Protein AF-A0A858X5A2-F1 (afdb_monomer_lite)

Secondary structure (DSSP, 8-state):
-HHHHHHHHHHHHHHHHHHHHHHTT---SPPPPP--------TT--S-----------SS--TTTT--

pLDDT: mean 71.66, std 12.32, range [46.72, 89.44]

Radius of gyration: 24.77 Å; chains: 1; bounding box: 41×32×66 Å

Sequence (68 aa):
MLRTSLRSALLLAACGAALALGGCGVKGPLEPPPEVTAAQTHPGDKTAKPKDTGPVKPDRPFILDGLL

Foldseek 3Di:
DVVVVVVVVVVVVVVVVVCVVVVVPPDPDDDPPDDDPPPPPDPPPPPDDPPCPDDDDDPDDDPCPPVD

Structure (mmCIF, N/CA/C/O backbone):
data_AF-A0A858X5A2-F1
#
_entry.id   AF-A0A858X5A2-F1
#
loop_
_atom_site.group_PDB
_atom_site.id
_atom_site.type_symbol
_atom_site.label_atom_id
_atom_site.label_alt_id
_atom_site.label_comp_id
_atom_site.label_asym_id
_atom_site.label_entity_id
_atom_site.label_seq_id
_atom_site.pdbx_PDB_ins_code
_atom_site.Cartn_x
_atom_site.Cartn_y
_atom_site.Cartn_z
_atom_site.occupancy
_atom_site.B_iso_or_equiv
_atom_site.auth_seq_id
_atom_site.auth_comp_id
_atom_site.auth_asym_id
_atom_site.auth_atom_id
_atom_site.pdbx_PDB_model_num
ATOM 1 N N . MET A 1 1 ? -20.020 4.553 27.711 1.00 56.88 1 MET A N 1
ATOM 2 C CA . MET A 1 1 ? -19.547 5.632 26.811 1.00 56.88 1 MET A CA 1
ATOM 3 C C . MET A 1 1 ? -18.021 5.720 26.725 1.00 56.88 1 MET A C 1
ATOM 5 O O . MET A 1 1 ? -17.508 5.691 25.616 1.00 56.88 1 MET A O 1
ATOM 9 N N . LEU A 1 2 ? -17.282 5.704 27.845 1.00 61.94 2 LEU A N 1
ATOM 10 C CA . LEU A 1 2 ? -15.807 5.805 27.859 1.00 61.94 2 LEU A CA 1
ATOM 11 C C . LEU A 1 2 ? -15.071 4.749 26.996 1.00 61.94 2 LEU A C 1
ATOM 13 O O . LEU A 1 2 ? -14.106 5.063 26.310 1.00 61.94 2 LEU A O 1
ATOM 17 N N . ARG A 1 3 ? -15.574 3.505 26.960 1.00 67.81 3 ARG A N 1
ATOM 18 C CA . ARG A 1 3 ? -14.999 2.402 26.161 1.00 67.81 3 ARG A CA 1
ATOM 19 C C . ARG A 1 3 ? -15.157 2.578 24.645 1.00 67.81 3 ARG A C 1
ATOM 21 O O . ARG A 1 3 ? -14.338 2.064 23.896 1.00 67.81 3 ARG A O 1
ATOM 28 N N . THR A 1 4 ? -16.190 3.291 24.196 1.00 71.62 4 THR A N 1
ATOM 29 C CA . THR A 1 4 ? -16.411 3.580 22.770 1.00 71.62 4 THR A CA 1
ATOM 30 C C . THR A 1 4 ? -15.475 4.691 22.308 1.00 71.62 4 THR A C 1
ATOM 32 O O . THR A 1 4 ? -14.806 4.517 21.299 1.00 71.62 4 THR A O 1
ATOM 35 N N . SER A 1 5 ? -15.321 5.762 23.098 1.00 71.50 5 SER A N 1
ATOM 36 C CA . SER A 1 5 ? -14.342 6.829 22.824 1.00 71.50 5 SER A CA 1
ATOM 37 C C . SER A 1 5 ? -12.908 6.317 22.736 1.00 71.50 5 SER A C 1
ATOM 39 O O . SER A 1 5 ? -12.168 6.734 21.850 1.00 71.50 5 SER A O 1
ATOM 41 N N . LEU A 1 6 ? -12.520 5.388 23.617 1.00 81.88 6 LEU A N 1
ATOM 42 C CA . LEU A 1 6 ? -11.166 4.830 23.613 1.00 81.88 6 LEU A CA 1
ATOM 43 C C . LEU A 1 6 ? -10.882 3.998 22.351 1.00 81.88 6 LEU A C 1
ATOM 45 O O . LEU A 1 6 ? -9.786 4.056 21.803 1.00 81.88 6 LEU A O 1
ATOM 49 N N . ARG A 1 7 ? -11.883 3.257 21.858 1.00 84.00 7 ARG A N 1
ATOM 50 C CA . ARG A 1 7 ? -11.782 2.478 20.612 1.00 84.00 7 ARG A CA 1
ATOM 51 C C . ARG A 1 7 ? -11.682 3.381 19.388 1.00 84.00 7 ARG A C 1
ATOM 53 O O . ARG A 1 7 ? -10.858 3.117 18.519 1.00 84.00 7 ARG A O 1
ATOM 60 N N . SER A 1 8 ? -12.471 4.453 19.341 1.00 83.50 8 SER A N 1
ATOM 61 C CA . SER A 1 8 ? -12.421 5.431 18.251 1.00 83.50 8 SER A CA 1
ATOM 62 C C . SER A 1 8 ? -11.069 6.143 18.190 1.00 83.50 8 SER A C 1
ATOM 64 O O . SER A 1 8 ? -10.499 6.275 17.112 1.00 83.50 8 SER A O 1
ATOM 66 N N . ALA A 1 9 ? -10.523 6.542 19.344 1.00 86.44 9 ALA A N 1
ATOM 67 C CA . ALA A 1 9 ? -9.202 7.162 19.426 1.00 86.44 9 ALA A CA 1
ATOM 68 C C . ALA A 1 9 ? -8.086 6.208 18.965 1.00 86.44 9 ALA A C 1
ATOM 70 O O . ALA A 1 9 ? -7.202 6.613 18.213 1.00 86.44 9 ALA A O 1
ATOM 71 N N . LEU A 1 10 ? -8.160 4.931 19.356 1.00 88.81 10 LEU A N 1
ATOM 72 C CA . LEU A 1 10 ? -7.191 3.913 18.946 1.00 88.81 10 LEU A CA 1
ATOM 73 C C . LEU A 1 10 ? -7.238 3.635 17.433 1.00 88.81 10 LEU A C 1
ATOM 75 O O . LEU A 1 10 ? -6.191 3.523 16.800 1.00 88.81 10 LEU A O 1
ATOM 79 N N . LEU A 1 11 ? -8.436 3.573 16.845 1.00 89.00 11 LEU A N 1
ATOM 80 C CA . LEU A 1 11 ? -8.630 3.418 15.398 1.00 89.00 11 LEU A CA 1
ATOM 81 C C . LEU A 1 11 ? -8.052 4.599 14.609 1.00 89.00 11 LEU A C 1
ATOM 83 O O . LEU A 1 11 ? -7.385 4.393 13.594 1.00 89.00 11 LEU A O 1
ATOM 87 N N . LEU A 1 12 ? -8.270 5.825 15.090 1.00 87.75 12 LEU A N 1
ATOM 88 C CA . LEU A 1 12 ? -7.769 7.033 14.436 1.00 87.75 12 LEU A CA 1
ATOM 89 C C . LEU A 1 12 ? -6.237 7.115 14.504 1.00 87.75 12 LEU A C 1
ATOM 91 O O . LEU A 1 12 ? -5.590 7.426 13.505 1.00 87.75 12 LEU A O 1
ATOM 95 N N . ALA A 1 13 ? -5.658 6.766 15.657 1.00 89.44 13 ALA A N 1
ATOM 96 C CA . ALA A 1 13 ? -4.210 6.708 15.843 1.00 89.44 13 ALA A CA 1
ATOM 97 C C . ALA A 1 13 ? -3.557 5.634 14.955 1.00 89.44 13 ALA A C 1
ATOM 99 O O . ALA A 1 13 ? -2.528 5.892 14.331 1.00 89.44 13 ALA A O 1
ATOM 100 N N . ALA A 1 14 ? -4.176 4.454 14.844 1.00 87.19 14 ALA A N 1
ATOM 101 C CA . ALA A 1 14 ? -3.679 3.366 14.005 1.00 87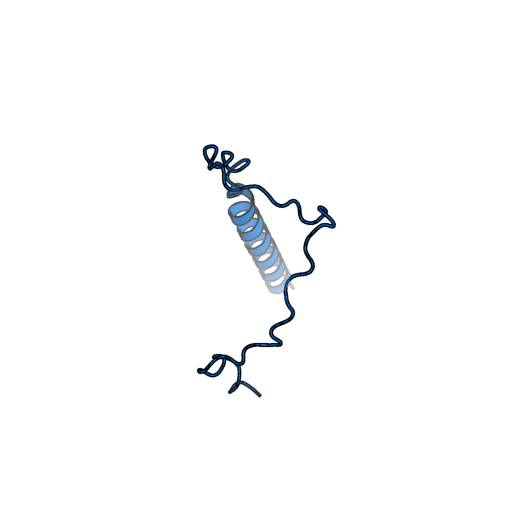.19 14 ALA A CA 1
ATOM 102 C C . ALA A 1 14 ? -3.710 3.720 12.507 1.00 87.19 14 ALA A C 1
ATOM 104 O O . ALA A 1 14 ? -2.724 3.493 11.805 1.00 87.19 14 ALA A O 1
ATOM 105 N N . CYS A 1 15 ? -4.800 4.329 12.022 1.00 83.38 15 CYS A N 1
ATOM 106 C CA . CYS A 1 15 ? -4.872 4.817 10.641 1.00 83.38 15 CYS A CA 1
ATOM 107 C C . CYS A 1 15 ? -3.822 5.901 10.373 1.00 83.38 15 CYS A C 1
ATOM 109 O O . CYS A 1 15 ? -3.074 5.798 9.402 1.00 83.38 15 CYS A O 1
ATOM 111 N N . GLY A 1 16 ? -3.717 6.904 11.250 1.00 83.75 16 GLY A N 1
ATOM 112 C CA . GLY A 1 16 ? -2.740 7.985 11.097 1.00 83.75 16 GLY A CA 1
ATOM 113 C C . GLY A 1 16 ? -1.297 7.478 11.030 1.00 83.75 16 GLY A C 1
ATOM 114 O O . GLY A 1 16 ? -0.533 7.913 10.169 1.00 83.75 16 GLY A O 1
ATOM 115 N N . ALA A 1 17 ? -0.941 6.504 11.872 1.00 80.25 17 ALA A N 1
ATOM 116 C CA . ALA A 1 17 ? 0.383 5.889 11.856 1.00 80.25 17 ALA A CA 1
ATOM 117 C C . ALA A 1 17 ? 0.665 5.130 10.547 1.00 80.25 17 ALA A C 1
ATOM 119 O O . ALA A 1 17 ? 1.737 5.291 9.970 1.00 80.25 17 ALA A O 1
ATOM 120 N N . ALA A 1 18 ? -0.291 4.350 10.033 1.00 75.19 18 ALA A N 1
ATOM 121 C CA . ALA A 1 18 ? -0.114 3.605 8.783 1.00 75.19 18 ALA A CA 1
ATOM 122 C C . ALA A 1 18 ? 0.101 4.529 7.568 1.00 75.19 18 ALA A C 1
ATOM 124 O O . ALA A 1 18 ? 0.971 4.270 6.735 1.00 75.19 18 ALA A O 1
ATOM 125 N N . LEU A 1 19 ? -0.645 5.635 7.496 1.00 74.75 19 LEU A N 1
ATOM 126 C CA . LEU A 1 19 ? -0.500 6.652 6.450 1.00 74.75 19 LEU A CA 1
ATOM 127 C C . LEU A 1 19 ? 0.839 7.401 6.551 1.00 74.75 19 LEU A C 1
ATOM 129 O O . LEU A 1 19 ? 1.479 7.648 5.530 1.00 74.75 19 LEU A O 1
ATOM 133 N N . ALA A 1 20 ? 1.297 7.713 7.767 1.00 74.50 20 ALA A N 1
ATOM 134 C CA . ALA A 1 20 ? 2.588 8.364 7.986 1.00 74.50 20 ALA A CA 1
ATOM 135 C C . ALA A 1 20 ? 3.775 7.453 7.620 1.00 74.50 20 ALA A C 1
ATOM 137 O O . ALA A 1 20 ? 4.713 7.905 6.965 1.00 74.50 20 ALA A O 1
ATOM 138 N N . LEU A 1 21 ? 3.726 6.163 7.976 1.00 66.94 21 LEU A N 1
ATOM 139 C CA . LEU A 1 21 ? 4.772 5.205 7.594 1.00 66.94 21 LEU A CA 1
ATOM 140 C C . LEU A 1 21 ? 4.762 4.895 6.088 1.00 66.94 21 LEU A C 1
ATOM 142 O O . LEU A 1 21 ? 5.830 4.726 5.504 1.00 66.94 21 LEU A O 1
ATOM 146 N N . GLY A 1 22 ? 3.590 4.856 5.445 1.00 63.22 22 GLY A N 1
ATOM 147 C CA . GLY A 1 22 ? 3.482 4.684 3.991 1.00 63.22 22 GLY A CA 1
ATOM 148 C C . GLY A 1 22 ? 3.926 5.915 3.187 1.00 63.22 22 GLY A C 1
ATOM 149 O O . GLY A 1 22 ? 4.413 5.775 2.067 1.00 63.22 22 GLY A O 1
ATOM 150 N N . GLY A 1 23 ? 3.795 7.117 3.759 1.00 62.47 23 GLY A N 1
ATOM 151 C CA . GLY A 1 23 ? 4.151 8.384 3.112 1.00 62.47 23 GLY A CA 1
ATOM 152 C C . GLY A 1 23 ? 5.647 8.717 3.120 1.00 62.47 23 GLY A C 1
ATOM 153 O O . GLY A 1 23 ? 6.125 9.387 2.209 1.00 62.47 23 GLY A O 1
ATOM 154 N N . CYS A 1 24 ? 6.419 8.210 4.086 1.00 66.62 24 CYS A N 1
ATOM 155 C CA . CYS A 1 24 ? 7.870 8.448 4.163 1.00 66.62 24 CYS A CA 1
ATOM 156 C C . CYS A 1 24 ? 8.706 7.591 3.185 1.00 66.62 24 CYS A C 1
ATOM 158 O O . CYS A 1 24 ? 9.934 7.616 3.245 1.00 66.62 24 CYS A O 1
ATOM 160 N N . GLY A 1 25 ? 8.062 6.820 2.299 1.00 57.31 25 GLY A N 1
ATOM 161 C CA . GLY A 1 25 ? 8.707 5.859 1.397 1.00 57.31 25 GLY A CA 1
ATOM 162 C C . GLY A 1 25 ? 8.787 6.261 -0.079 1.00 57.31 25 GLY A C 1
ATOM 163 O O . GLY A 1 25 ? 9.279 5.462 -0.877 1.00 57.31 25 GLY A O 1
ATOM 164 N N . VAL A 1 26 ? 8.327 7.458 -0.478 1.00 62.88 26 VAL A N 1
ATOM 165 C CA . VAL A 1 26 ? 8.580 7.959 -1.842 1.00 62.88 26 VAL A CA 1
ATOM 166 C C . VAL A 1 26 ? 10.077 8.209 -1.976 1.00 62.88 26 VAL A C 1
ATOM 168 O O . VAL A 1 26 ? 10.618 9.231 -1.555 1.00 62.88 26 VAL A O 1
ATOM 171 N N . LYS A 1 27 ? 10.764 7.222 -2.554 1.00 64.25 27 LYS A N 1
ATOM 172 C CA . LYS A 1 27 ? 12.094 7.407 -3.120 1.00 64.25 27 LYS A CA 1
ATOM 173 C C . LYS A 1 27 ? 11.974 8.585 -4.088 1.00 64.25 27 LYS A C 1
ATOM 175 O O . LYS A 1 27 ? 11.057 8.596 -4.908 1.00 64.25 27 LYS A O 1
ATOM 180 N N . GLY A 1 28 ? 12.845 9.583 -3.924 1.00 72.06 28 GLY A N 1
ATOM 181 C CA . GLY A 1 28 ? 12.900 10.768 -4.782 1.00 72.06 28 GLY A CA 1
ATOM 182 C C . GLY A 1 28 ? 12.934 10.409 -6.274 1.00 72.06 28 GLY A C 1
ATOM 183 O O . GLY A 1 28 ? 13.077 9.230 -6.608 1.00 72.06 28 GLY A O 1
ATOM 184 N N . PRO A 1 29 ? 12.774 11.405 -7.166 1.00 73.56 29 PRO A N 1
ATOM 185 C CA . PRO A 1 29 ? 12.630 11.179 -8.601 1.00 73.56 29 PRO A CA 1
ATOM 186 C C . PRO A 1 29 ? 13.625 10.128 -9.087 1.00 73.56 29 PRO A C 1
ATOM 188 O O . PRO A 1 29 ? 14.816 10.206 -8.784 1.00 73.56 29 PRO A O 1
ATOM 191 N N . LEU A 1 30 ? 13.090 9.106 -9.761 1.00 70.06 30 LEU A N 1
ATOM 192 C CA . LEU A 1 30 ? 13.885 8.009 -10.295 1.00 70.06 30 LEU A CA 1
ATOM 193 C C . LEU A 1 30 ? 15.012 8.606 -11.139 1.00 70.06 30 LEU A C 1
ATOM 195 O O . LEU A 1 30 ? 14.755 9.500 -11.949 1.00 70.06 30 LEU A O 1
ATOM 199 N N . GLU A 1 31 ? 16.243 8.134 -10.922 1.00 74.31 31 GLU A N 1
ATOM 200 C CA . GLU A 1 31 ? 17.363 8.507 -11.781 1.00 74.31 31 GLU A CA 1
ATOM 201 C C . GLU A 1 31 ? 16.944 8.215 -13.228 1.00 74.31 31 GLU A C 1
ATOM 203 O O . GLU A 1 31 ? 16.417 7.124 -13.493 1.00 74.31 31 GLU A O 1
ATOM 208 N N . PRO A 1 32 ? 17.071 9.193 -14.142 1.00 72.81 32 PRO A N 1
ATOM 209 C CA . PRO A 1 32 ? 16.718 8.962 -15.527 1.00 72.81 32 PRO A CA 1
ATOM 210 C C . PRO A 1 32 ? 17.526 7.760 -16.025 1.00 72.81 32 PRO A C 1
ATOM 212 O O . PRO A 1 32 ? 18.716 7.659 -15.714 1.00 72.81 32 PRO A O 1
ATOM 215 N N . PRO A 1 33 ? 16.892 6.817 -16.744 1.00 71.38 33 PRO A N 1
ATOM 216 C CA . PRO A 1 33 ? 17.602 5.659 -17.259 1.00 71.38 33 PRO A CA 1
ATOM 217 C C . PRO A 1 33 ? 18.825 6.141 -18.054 1.00 71.38 33 PRO A C 1
ATOM 219 O O . PRO A 1 33 ? 18.695 7.119 -18.798 1.00 71.38 33 PRO A O 1
ATOM 222 N N . PRO A 1 34 ? 19.999 5.490 -17.903 1.00 72.50 34 PRO A N 1
ATOM 223 C CA . PRO A 1 34 ? 21.166 5.809 -18.719 1.00 72.50 34 PRO A CA 1
ATOM 224 C C . PRO A 1 34 ? 20.730 5.772 -20.177 1.00 72.50 34 PRO A C 1
ATOM 226 O O . PRO A 1 34 ? 19.975 4.864 -20.528 1.00 72.50 34 PRO A O 1
ATOM 229 N N . GLU A 1 35 ? 21.141 6.767 -20.971 1.00 62.69 35 GLU A N 1
ATOM 230 C CA . GLU A 1 35 ? 20.693 6.988 -22.349 1.00 62.69 35 GLU A CA 1
ATOM 231 C C . GLU A 1 35 ? 20.880 5.733 -23.210 1.00 62.69 35 GLU A C 1
ATOM 233 O O . GLU A 1 35 ? 21.842 5.565 -23.956 1.00 62.69 35 GLU A O 1
ATOM 238 N N . VAL A 1 36 ? 19.921 4.821 -23.123 1.00 57.06 36 VAL A N 1
ATOM 239 C CA . VAL A 1 36 ? 19.662 3.855 -24.161 1.00 57.06 36 VAL A CA 1
ATOM 240 C C . VAL A 1 36 ? 19.117 4.689 -25.294 1.00 57.06 36 VAL A C 1
ATOM 242 O O . VAL A 1 36 ? 18.061 5.310 -25.178 1.00 57.06 36 VAL A O 1
ATOM 245 N N . THR A 1 37 ? 19.843 4.681 -26.405 1.00 55.59 37 THR A N 1
ATOM 246 C CA . THR A 1 37 ? 19.366 5.075 -27.729 1.00 55.59 37 THR A CA 1
ATOM 247 C C . THR A 1 37 ? 18.237 4.130 -28.169 1.00 55.59 37 THR A C 1
ATOM 2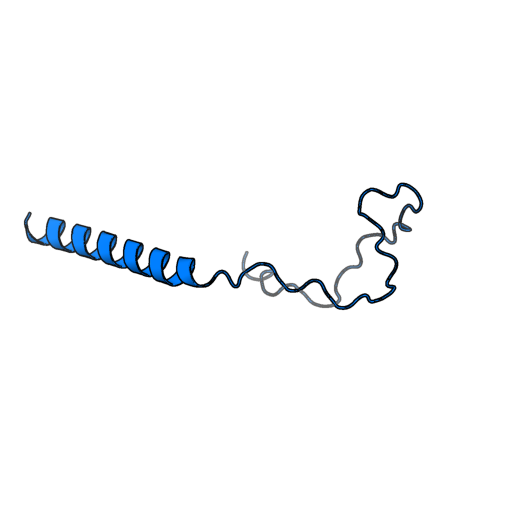49 O O . THR A 1 37 ? 18.287 3.487 -29.209 1.00 55.59 37 THR A O 1
ATOM 252 N N . ALA A 1 38 ? 17.213 3.972 -27.343 1.00 52.69 38 ALA A N 1
ATOM 253 C CA . ALA A 1 38 ? 15.945 3.398 -27.705 1.00 52.69 38 ALA A CA 1
ATOM 254 C C . ALA A 1 38 ? 15.096 4.604 -28.056 1.00 52.69 38 ALA A C 1
ATOM 256 O O . ALA A 1 38 ? 14.615 5.297 -27.163 1.00 52.69 38 ALA A O 1
ATOM 257 N N . ALA A 1 39 ? 15.021 4.882 -29.359 1.00 48.88 39 ALA A N 1
ATOM 258 C CA . ALA A 1 39 ? 14.124 5.843 -29.976 1.00 48.88 39 ALA A CA 1
ATOM 259 C C . ALA A 1 39 ? 12.836 5.973 -29.151 1.00 48.88 39 ALA A C 1
ATOM 261 O O . ALA A 1 39 ? 11.947 5.120 -29.219 1.00 48.88 39 ALA A O 1
ATOM 262 N N . GLN A 1 40 ? 12.782 7.009 -28.311 1.00 47.38 40 GLN A N 1
ATOM 263 C CA . GLN A 1 40 ? 11.611 7.321 -27.520 1.00 47.38 40 GLN A CA 1
ATOM 264 C C . GLN A 1 40 ? 10.586 7.831 -28.516 1.00 47.38 40 GLN A C 1
ATOM 266 O O . GLN A 1 40 ? 10.553 9.005 -28.863 1.00 47.38 40 GLN A O 1
ATOM 271 N N . THR A 1 41 ? 9.783 6.905 -29.026 1.00 49.69 41 THR A N 1
ATOM 272 C CA . THR A 1 41 ? 8.513 7.256 -29.636 1.00 49.69 41 THR A CA 1
ATOM 273 C C . THR A 1 41 ? 7.708 7.880 -28.507 1.00 49.69 41 THR A C 1
ATOM 275 O O . THR A 1 41 ? 7.236 7.180 -27.606 1.00 49.69 41 THR A O 1
ATOM 278 N N . HIS A 1 42 ? 7.625 9.208 -28.498 1.00 51.94 42 HIS A N 1
ATOM 279 C CA . HIS A 1 42 ? 6.679 9.900 -27.645 1.00 51.94 42 HIS A CA 1
ATOM 280 C C . HIS A 1 42 ? 5.277 9.371 -27.989 1.00 51.94 42 HIS A C 1
ATOM 282 O O . HIS A 1 42 ? 4.975 9.190 -29.171 1.00 51.94 42 HIS A O 1
ATOM 288 N N . PRO A 1 43 ? 4.359 9.210 -27.018 1.00 50.53 43 PRO A N 1
ATOM 289 C CA . PRO A 1 43 ? 2.957 8.877 -27.301 1.00 50.53 43 PRO A CA 1
ATOM 290 C C . PRO A 1 43 ? 2.204 9.919 -28.164 1.00 50.53 43 PRO A C 1
ATOM 292 O O . PRO A 1 43 ? 0.992 9.811 -28.329 1.00 50.53 43 PRO A O 1
ATOM 295 N N . GLY A 1 44 ? 2.891 10.938 -28.699 1.00 55.31 44 GLY A N 1
ATOM 296 C CA . GLY A 1 44 ? 2.357 11.977 -29.579 1.00 55.31 44 GLY A CA 1
ATOM 297 C C . GLY A 1 44 ? 2.914 11.984 -31.009 1.00 55.31 44 GLY A C 1
ATOM 298 O O . GLY A 1 44 ? 2.439 12.791 -31.810 1.00 55.31 44 GLY A O 1
ATOM 299 N N . ASP A 1 45 ? 3.864 11.112 -31.366 1.00 46.72 45 ASP A N 1
ATOM 300 C CA . ASP A 1 45 ? 4.422 11.084 -32.723 1.00 46.72 45 ASP A CA 1
ATOM 301 C C . ASP A 1 45 ? 3.479 10.344 -33.681 1.00 46.72 45 ASP A C 1
ATOM 303 O O . ASP A 1 45 ? 3.375 9.118 -33.714 1.00 46.72 45 ASP A O 1
ATOM 307 N N . LYS A 1 46 ? 2.742 11.132 -34.467 1.00 57.19 46 LYS A N 1
ATOM 308 C CA . LYS A 1 46 ? 1.668 10.719 -35.386 1.00 57.19 46 LYS A CA 1
ATOM 309 C C . LYS A 1 46 ? 2.146 9.972 -36.642 1.00 57.19 46 LYS A C 1
ATOM 311 O O . LYS A 1 46 ? 1.567 10.163 -37.711 1.00 57.19 46 LYS A O 1
ATOM 316 N N . THR A 1 47 ? 3.151 9.106 -36.549 1.00 57.94 47 THR A N 1
ATOM 317 C CA . THR A 1 47 ? 3.729 8.483 -37.754 1.00 57.94 47 THR A CA 1
ATOM 318 C C . THR A 1 47 ? 4.047 7.002 -37.597 1.00 57.94 47 THR A C 1
ATOM 320 O O . THR A 1 47 ? 5.047 6.518 -38.101 1.00 57.94 47 THR A O 1
ATOM 323 N N . ALA A 1 48 ? 3.169 6.246 -36.946 1.00 62.50 48 ALA A N 1
ATOM 324 C CA . ALA A 1 48 ? 2.924 4.849 -37.299 1.00 62.50 48 ALA A CA 1
ATOM 325 C C . ALA A 1 48 ? 1.641 4.408 -36.602 1.00 62.50 48 ALA A C 1
ATOM 327 O O . ALA A 1 48 ? 1.615 4.282 -35.382 1.00 62.50 48 ALA A O 1
ATOM 328 N N . LYS A 1 49 ? 0.564 4.155 -37.356 1.00 66.06 49 LYS A N 1
ATOM 329 C CA . LYS A 1 49 ? -0.520 3.335 -36.805 1.00 66.06 49 LYS A CA 1
ATOM 330 C C . LYS A 1 49 ? 0.066 1.940 -36.563 1.00 66.06 49 LYS A C 1
ATOM 332 O O . LYS A 1 49 ? 0.522 1.334 -37.538 1.00 66.06 49 LYS A O 1
ATOM 337 N N . PRO A 1 50 ? 0.072 1.421 -35.321 1.00 66.50 50 PRO A N 1
ATOM 338 C CA . PRO A 1 50 ? 0.393 0.021 -35.091 1.00 66.50 50 PRO A CA 1
ATOM 339 C C . PRO A 1 50 ? -0.550 -0.824 -35.947 1.00 66.50 50 PRO A C 1
ATOM 341 O O . PRO A 1 50 ? -1.743 -0.521 -36.029 1.00 66.50 50 PRO A O 1
ATOM 344 N N . LYS A 1 51 ? -0.026 -1.846 -36.633 1.00 69.81 51 LYS A N 1
ATOM 345 C CA . LYS A 1 51 ? -0.886 -2.819 -37.312 1.00 69.81 51 LYS A CA 1
ATOM 346 C C . LYS A 1 51 ? -1.765 -3.457 -36.244 1.00 69.81 51 LYS A C 1
ATOM 348 O O . LYS A 1 51 ? -1.254 -4.125 -35.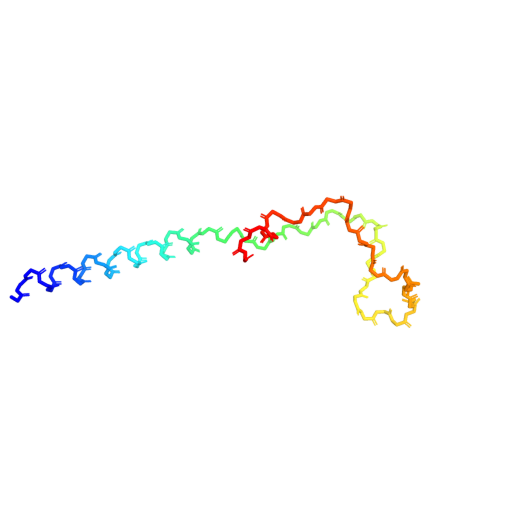348 1.00 69.81 51 LYS A O 1
ATOM 353 N N . ASP A 1 52 ? -3.064 -3.206 -36.340 1.00 69.25 52 ASP A N 1
ATOM 354 C CA . ASP A 1 52 ? -4.057 -3.842 -35.492 1.00 69.25 52 ASP A CA 1
ATOM 355 C C . ASP A 1 52 ? -4.043 -5.340 -35.806 1.00 69.25 52 ASP A C 1
ATOM 357 O O . ASP A 1 52 ? -4.438 -5.772 -36.889 1.00 69.25 52 ASP A O 1
ATOM 361 N N . THR A 1 53 ? -3.469 -6.119 -34.894 1.00 75.69 53 THR A N 1
ATOM 362 C CA . THR A 1 53 ? -3.421 -7.585 -34.977 1.00 75.69 53 THR A CA 1
ATOM 363 C C . THR A 1 53 ? -4.597 -8.222 -34.238 1.00 75.69 53 THR A C 1
ATOM 365 O O . THR A 1 53 ? -4.663 -9.445 -34.126 1.00 75.69 53 THR A O 1
ATOM 368 N N . GLY A 1 54 ? -5.556 -7.405 -33.788 1.00 80.06 54 GLY A N 1
ATOM 369 C CA . GLY A 1 54 ? -6.661 -7.826 -32.947 1.00 80.06 54 GLY A CA 1
ATOM 370 C C . GLY A 1 54 ? -6.207 -8.229 -31.537 1.00 80.06 54 GLY A C 1
ATOM 371 O O . GLY A 1 54 ? -5.013 -8.368 -31.258 1.00 80.06 54 GLY A O 1
ATOM 372 N N . PRO A 1 55 ? -7.154 -8.424 -30.606 1.00 78.56 55 PRO A N 1
ATOM 373 C CA . PRO A 1 55 ? -6.842 -8.963 -29.290 1.00 78.56 55 PRO A CA 1
ATOM 374 C C . PRO A 1 55 ? -6.287 -10.389 -29.410 1.00 78.56 55 PRO A C 1
ATOM 376 O O . PRO A 1 55 ? -6.995 -11.309 -29.821 1.00 78.56 55 PRO A O 1
ATOM 379 N N . VAL A 1 56 ? -5.028 -10.589 -29.020 1.00 78.38 56 VAL A N 1
ATOM 380 C CA . VAL A 1 56 ? -4.459 -11.933 -28.864 1.00 78.38 56 VAL A CA 1
ATOM 381 C C . VAL A 1 56 ? -5.046 -12.538 -27.595 1.00 78.38 56 VAL A C 1
ATOM 383 O O . VAL A 1 56 ? -4.803 -12.044 -26.492 1.00 78.38 56 VAL A O 1
ATOM 386 N N . LYS A 1 57 ? -5.851 -13.595 -27.746 1.00 80.69 57 LYS A N 1
ATOM 387 C CA . LYS A 1 57 ? -6.407 -14.315 -26.600 1.00 80.69 57 LYS A CA 1
ATOM 388 C C . LYS A 1 57 ? -5.271 -15.056 -25.879 1.00 80.69 57 LYS A C 1
ATOM 390 O O . LYS A 1 57 ? -4.567 -15.821 -26.531 1.00 80.69 57 LYS A O 1
ATOM 395 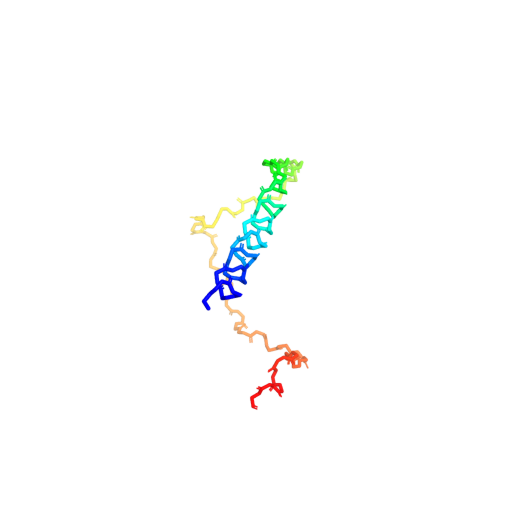N N . PRO A 1 58 ? -5.087 -14.858 -24.563 1.00 81.50 58 PRO A N 1
ATOM 396 C CA . PRO A 1 58 ? -4.114 -15.628 -23.799 1.00 81.50 58 PRO A CA 1
ATOM 397 C C . PRO A 1 58 ? -4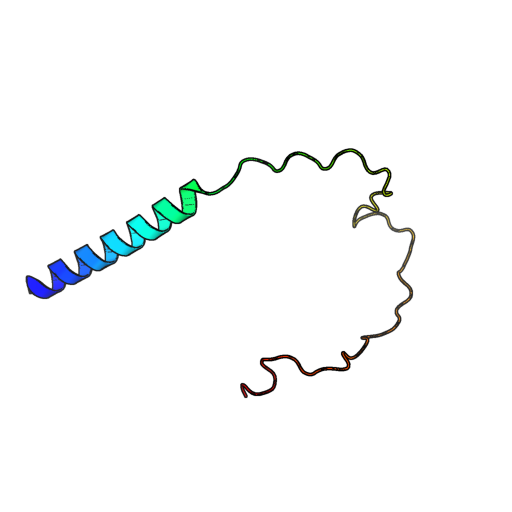.472 -17.119 -23.799 1.00 81.50 58 PRO A C 1
ATOM 399 O O . PRO A 1 58 ? -5.640 -17.472 -23.636 1.00 81.50 58 PRO A O 1
ATOM 402 N N . ASP A 1 59 ? -3.468 -17.991 -23.903 1.00 84.31 59 ASP A N 1
ATOM 4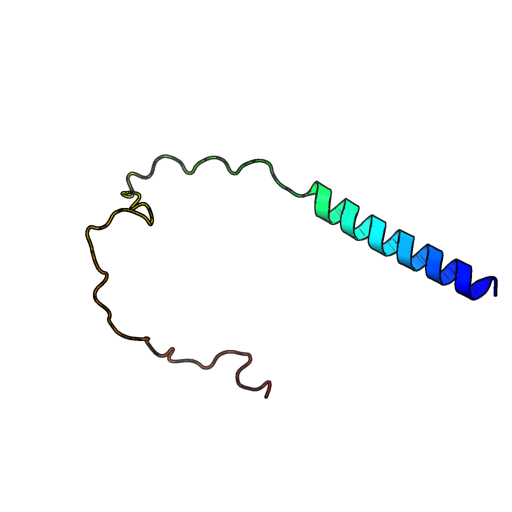03 C CA . ASP A 1 59 ? -3.660 -19.453 -23.861 1.00 84.31 59 ASP A CA 1
ATOM 404 C C . ASP A 1 59 ? -4.111 -19.968 -22.483 1.00 84.31 59 ASP A C 1
ATOM 406 O O . ASP A 1 59 ? -4.587 -21.094 -22.350 1.00 84.31 59 ASP A O 1
ATOM 410 N N . ARG A 1 60 ? -3.953 -19.150 -21.436 1.00 86.19 60 ARG A N 1
ATOM 411 C CA . ARG A 1 60 ? -4.269 -19.497 -20.046 1.00 86.19 60 ARG A CA 1
ATOM 412 C C . ARG A 1 60 ? -5.329 -18.559 -19.465 1.00 86.19 60 ARG A C 1
ATOM 414 O O . ARG A 1 60 ? -5.246 -17.354 -19.709 1.00 86.19 60 ARG A O 1
ATOM 421 N N . PRO A 1 61 ? -6.277 -19.086 -18.668 1.00 86.81 61 PRO A N 1
ATOM 422 C CA . PRO A 1 61 ? -7.292 -18.269 -18.017 1.00 86.81 61 PRO A CA 1
ATOM 423 C C . PRO A 1 61 ? -6.665 -17.314 -16.999 1.00 86.81 61 PRO A C 1
ATOM 425 O O . PRO A 1 61 ? -5.578 -17.566 -16.453 1.00 86.81 61 PRO A O 1
ATOM 428 N N . PHE A 1 62 ? -7.359 -16.211 -16.743 1.00 86.44 62 PHE A N 1
ATOM 429 C CA . PHE A 1 62 ? -6.997 -15.293 -15.679 1.00 86.44 62 PHE A CA 1
ATOM 430 C C . PHE A 1 62 ? -7.369 -15.913 -14.330 1.00 86.44 62 PHE A C 1
ATOM 432 O O . PHE A 1 62 ? -8.372 -16.607 -14.192 1.00 86.44 62 PHE A O 1
ATOM 439 N N . ILE A 1 63 ? -6.552 -15.668 -13.305 1.00 87.62 63 ILE A N 1
ATOM 440 C CA . ILE A 1 63 ? -6.718 -16.294 -11.980 1.00 87.62 63 ILE A CA 1
ATOM 441 C C . ILE A 1 63 ? -8.073 -15.925 -11.346 1.00 87.62 63 ILE A C 1
ATOM 443 O O . ILE A 1 63 ? -8.584 -16.681 -10.525 1.00 87.62 63 ILE A O 1
ATOM 447 N N . LEU A 1 64 ? -8.673 -14.797 -11.748 1.00 89.06 64 LEU A N 1
ATOM 448 C CA . LEU A 1 64 ? -9.976 -14.348 -11.247 1.00 89.06 64 LEU A CA 1
ATOM 449 C C . LEU A 1 64 ? -11.173 -14.798 -12.104 1.00 89.06 64 LEU A C 1
ATOM 451 O O . LEU A 1 64 ? -12.298 -14.470 -11.742 1.00 89.06 64 LEU A O 1
ATOM 455 N N . ASP A 1 65 ? -10.975 -15.571 -13.181 1.00 83.00 65 ASP A N 1
ATOM 456 C CA . ASP A 1 65 ? -12.084 -16.084 -14.011 1.00 83.00 65 ASP A CA 1
ATOM 457 C C . ASP A 1 65 ? -13.009 -17.043 -13.234 1.00 83.00 65 ASP A C 1
ATOM 459 O O . ASP A 1 65 ? -14.152 -17.248 -13.623 1.00 83.00 65 ASP A O 1
ATOM 463 N N . GLY A 1 66 ? -12.530 -17.625 -12.128 1.00 84.06 66 GLY A N 1
ATOM 464 C CA . GLY A 1 66 ? -13.311 -18.507 -11.253 1.00 84.06 66 GLY A CA 1
ATOM 465 C C . GLY A 1 66 ? -13.978 -17.817 -10.059 1.00 84.06 66 GLY A C 1
ATOM 466 O O . GLY A 1 66 ? -14.480 -18.512 -9.180 1.00 84.06 66 GLY A O 1
ATOM 467 N N . LEU A 1 67 ? -13.925 -16.481 -9.969 1.00 86.12 67 LEU A N 1
ATOM 468 C CA . LEU A 1 67 ? -14.444 -15.724 -8.820 1.00 86.12 67 LEU A CA 1
ATOM 469 C C . LEU A 1 67 ? -15.887 -15.209 -9.018 1.00 86.12 67 LEU A C 1
ATOM 471 O O . LEU A 1 67 ? -16.377 -14.448 -8.184 1.00 86.12 67 LEU A O 1
ATOM 475 N N . LEU A 1 68 ? -16.561 -15.610 -10.101 1.00 66.75 68 LEU A N 1
ATOM 476 C CA . LEU A 1 68 ? -17.935 -15.224 -10.442 1.00 66.75 68 LEU A CA 1
ATOM 477 C C . LEU A 1 68 ? -18.795 -16.452 -10.748 1.00 66.75 68 LEU A C 1
ATOM 479 O O . LEU A 1 68 ? -18.370 -17.264 -11.599 1.00 66.75 68 LEU A O 1
#